Protein AF-A0A550GX88-F1 (afdb_monomer_lite)

Structure (mmCIF, N/CA/C/O backbone):
data_AF-A0A550GX88-F1
#
_entry.id   AF-A0A550GX88-F1
#
loop_
_atom_site.group_PDB
_atom_site.id
_atom_site.type_symbol
_atom_site.label_atom_id
_atom_site.label_alt_id
_atom_site.label_comp_id
_atom_site.label_asym_id
_atom_site.label_entity_id
_atom_site.label_seq_id
_atom_site.pdbx_PDB_ins_code
_atom_site.Cartn_x
_atom_site.Cartn_y
_atom_site.Cartn_z
_atom_site.occupancy
_atom_site.B_iso_or_equiv
_atom_site.auth_seq_id
_atom_site.auth_comp_id
_atom_site.auth_asym_id
_atom_site.auth_atom_id
_atom_site.pdbx_PDB_model_num
ATOM 1 N N . MET A 1 1 ? -27.238 8.854 -8.189 1.00 33.25 1 MET A N 1
ATOM 2 C CA . MET A 1 1 ? -26.241 9.615 -8.970 1.00 33.25 1 MET A CA 1
ATOM 3 C C . MET A 1 1 ? -25.151 8.623 -9.333 1.00 33.25 1 MET A C 1
ATOM 5 O O . MET A 1 1 ? -24.336 8.270 -8.494 1.00 33.25 1 MET A O 1
ATOM 9 N N . GLU A 1 2 ? -25.287 8.015 -10.505 1.00 26.45 2 GLU A N 1
ATOM 10 C CA . GLU A 1 2 ? -24.504 6.861 -10.946 1.00 26.45 2 GLU A CA 1
ATOM 11 C C . GLU A 1 2 ? -23.239 7.391 -11.631 1.00 26.45 2 GLU A C 1
ATOM 13 O O . GLU A 1 2 ? -23.310 8.055 -12.667 1.00 26.45 2 GLU A O 1
ATOM 18 N N . TYR A 1 3 ? -22.082 7.218 -10.996 1.00 32.09 3 TYR A N 1
ATOM 19 C CA . TYR A 1 3 ? -20.818 7.671 -11.567 1.00 32.09 3 TYR A CA 1
ATOM 20 C C . TYR A 1 3 ? -20.489 6.784 -12.774 1.00 32.09 3 TYR A C 1
ATOM 22 O O . TYR A 1 3 ? -20.342 5.574 -12.635 1.00 32.09 3 TYR A O 1
ATOM 30 N N . LYS A 1 4 ? -20.377 7.386 -13.965 1.00 37.78 4 LYS A N 1
ATOM 31 C CA . LYS A 1 4 ? -19.929 6.725 -15.203 1.00 37.78 4 LYS A CA 1
ATOM 32 C C . LYS A 1 4 ? -18.445 6.331 -15.091 1.00 37.78 4 LYS A C 1
ATOM 34 O O . LYS A 1 4 ? -17.578 6.996 -15.643 1.00 37.78 4 LYS A O 1
ATOM 39 N N . THR A 1 5 ? -18.144 5.255 -14.369 1.00 47.16 5 THR A N 1
ATOM 40 C CA . THR A 1 5 ? -16.791 4.693 -14.178 1.00 47.16 5 THR A CA 1
ATOM 41 C C . THR A 1 5 ? -16.389 3.674 -15.254 1.00 47.16 5 THR A C 1
ATOM 43 O O . THR A 1 5 ? -15.214 3.328 -15.356 1.00 47.16 5 THR A O 1
ATOM 46 N N . GLY A 1 6 ? -17.324 3.231 -16.104 1.00 35.91 6 GLY A N 1
ATOM 47 C CA . GLY A 1 6 ? -17.098 2.142 -17.067 1.00 35.91 6 GLY A CA 1
ATOM 48 C C . GLY A 1 6 ? -16.016 2.417 -18.120 1.00 35.91 6 GLY A C 1
ATOM 49 O O . GLY A 1 6 ? -15.175 1.560 -18.375 1.00 35.91 6 GLY A O 1
ATOM 50 N N . HIS A 1 7 ? -15.963 3.621 -18.695 1.00 38.25 7 HIS A N 1
ATOM 51 C CA . HIS A 1 7 ? -14.990 3.919 -19.757 1.00 38.25 7 HIS A CA 1
ATOM 52 C C . HIS A 1 7 ? -13.546 4.050 -19.248 1.00 38.25 7 HIS A C 1
ATOM 54 O O . HIS A 1 7 ? -12.621 3.665 -19.960 1.00 38.25 7 HIS A O 1
ATOM 60 N N . LEU A 1 8 ? -13.344 4.533 -18.014 1.00 41.66 8 LEU A N 1
ATOM 61 C CA . LEU A 1 8 ? -12.005 4.639 -17.427 1.00 41.66 8 LEU A CA 1
ATOM 62 C C . LEU A 1 8 ? -11.454 3.249 -17.074 1.00 41.66 8 LEU A C 1
ATOM 64 O O . LEU A 1 8 ? -10.317 2.942 -17.408 1.00 41.66 8 LEU A O 1
ATOM 68 N N . LEU A 1 9 ? -12.282 2.386 -16.474 1.00 39.31 9 LEU A N 1
ATOM 69 C CA . LEU A 1 9 ? -11.919 0.999 -16.149 1.00 39.31 9 LEU A CA 1
ATOM 70 C C . LEU A 1 9 ? -11.545 0.190 -17.399 1.00 39.31 9 LEU A C 1
ATOM 72 O O . LEU A 1 9 ? -10.532 -0.505 -17.396 1.00 39.31 9 LEU A O 1
ATOM 76 N N . THR A 1 10 ? -12.303 0.347 -18.487 1.00 37.88 10 THR A N 1
ATOM 77 C CA . THR A 1 10 ? -12.059 -0.396 -19.736 1.00 37.88 10 THR A CA 1
ATOM 78 C C . THR A 1 10 ? -10.763 0.051 -20.429 1.00 37.88 10 THR A C 1
ATOM 80 O O . THR A 1 10 ? -10.008 -0.779 -20.930 1.00 37.88 10 THR A O 1
ATOM 83 N N . PHE A 1 11 ? -10.456 1.356 -20.415 1.00 41.16 11 PHE A N 1
ATOM 84 C CA . PHE A 1 11 ? -9.201 1.882 -20.966 1.00 41.16 11 PHE A CA 1
ATOM 85 C C . PHE A 1 11 ? -7.971 1.436 -20.158 1.00 41.16 11 PHE A C 1
ATOM 87 O O . PHE A 1 11 ? -6.911 1.185 -20.734 1.00 41.16 11 PHE A O 1
ATOM 94 N N . TYR A 1 12 ? -8.125 1.316 -18.835 1.00 44.75 12 TYR A N 1
ATOM 95 C CA . TYR A 1 12 ? -7.099 0.786 -17.941 1.00 44.75 12 TYR A CA 1
ATOM 96 C C 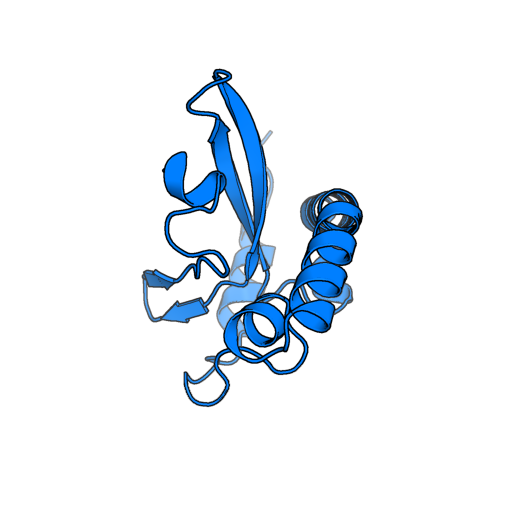. TYR A 1 12 ? -6.791 -0.679 -18.259 1.00 44.75 12 TYR A C 1
ATOM 98 O O . TYR A 1 12 ? -5.653 -1.002 -18.590 1.00 44.75 12 TYR A O 1
ATOM 106 N N . GLU A 1 13 ? -7.794 -1.559 -18.245 1.00 44.50 13 GLU A N 1
ATOM 107 C CA . GLU A 1 13 ? -7.569 -2.999 -18.432 1.00 44.50 13 GLU A CA 1
ATOM 108 C C . GLU A 1 13 ? -6.925 -3.357 -19.780 1.00 44.50 13 GLU A C 1
ATOM 110 O O . GLU A 1 13 ? -6.117 -4.281 -19.836 1.00 44.50 13 GLU A O 1
ATOM 115 N N . GLN A 1 14 ? -7.210 -2.604 -20.847 1.00 46.16 14 GLN A N 1
ATOM 116 C CA . GLN A 1 14 ? -6.697 -2.892 -22.192 1.00 46.16 14 GLN A CA 1
ATOM 117 C C . GLN A 1 14 ? -5.240 -2.459 -22.436 1.00 46.16 14 GLN A C 1
ATOM 119 O O . GLN A 1 14 ? -4.618 -2.961 -23.368 1.00 46.16 14 GLN A O 1
ATOM 124 N N . ASN A 1 15 ? -4.678 -1.555 -21.623 1.00 46.91 15 ASN A N 1
ATOM 125 C CA . ASN A 1 15 ? -3.360 -0.946 -21.877 1.00 46.91 15 ASN A CA 1
ATOM 126 C C . ASN A 1 15 ? -2.327 -1.188 -20.770 1.00 46.91 15 ASN A C 1
ATOM 128 O O . ASN A 1 15 ? -1.255 -0.576 -20.777 1.00 46.91 15 ASN A O 1
ATOM 132 N N . HIS A 1 16 ? -2.609 -2.057 -19.799 1.00 53.75 16 HIS A N 1
ATOM 133 C CA . HIS A 1 16 ? -1.612 -2.392 -18.791 1.00 53.75 16 HIS A CA 1
ATOM 134 C C . HIS A 1 16 ? -0.615 -3.412 -19.345 1.00 53.75 16 HIS A C 1
ATOM 136 O O . HIS A 1 16 ? -1.011 -4.541 -19.642 1.00 53.75 16 HIS A O 1
ATOM 142 N N . PRO A 1 17 ? 0.685 -3.074 -19.451 1.00 47.25 17 PRO A N 1
ATOM 143 C CA . PRO A 1 17 ? 1.684 -4.092 -19.710 1.00 47.25 17 PRO A CA 1
ATOM 144 C C . PRO A 1 17 ? 1.583 -5.117 -18.583 1.00 47.25 17 PRO A C 1
ATOM 146 O O . PRO A 1 17 ? 1.587 -4.760 -17.400 1.00 47.25 17 PRO A O 1
ATOM 149 N N . VAL A 1 18 ? 1.463 -6.394 -18.946 1.00 49.94 18 VAL A N 1
ATOM 150 C CA . VAL A 1 18 ? 1.627 -7.503 -18.008 1.00 49.94 18 VAL A CA 1
ATOM 151 C C . VAL A 1 18 ? 3.018 -7.336 -17.407 1.00 49.94 18 VAL A C 1
ATOM 153 O O . VAL A 1 18 ? 4.020 -7.675 -18.033 1.00 49.94 18 VAL A O 1
ATOM 156 N N . TYR A 1 19 ? 3.101 -6.729 -16.222 1.00 53.12 19 TYR A N 1
ATOM 157 C CA . TYR A 1 19 ? 4.368 -6.565 -15.531 1.00 53.12 19 TYR A CA 1
ATOM 158 C C . TYR A 1 19 ? 4.856 -7.955 -15.158 1.00 53.12 19 TYR A C 1
ATOM 160 O O . TYR A 1 19 ? 4.360 -8.580 -14.219 1.00 53.12 19 TYR A O 1
ATOM 168 N N . THR A 1 20 ? 5.816 -8.445 -15.930 1.00 53.06 20 THR A N 1
ATOM 169 C CA . THR A 1 20 ? 6.449 -9.730 -15.693 1.00 53.06 20 THR A CA 1
ATOM 170 C C . THR A 1 20 ? 7.100 -9.713 -14.309 1.00 53.06 20 THR A C 1
ATOM 172 O O . THR A 1 20 ? 7.683 -8.718 -13.868 1.00 53.06 20 THR A O 1
ATOM 175 N N . MET A 1 21 ? 7.020 -10.840 -13.597 1.00 54.34 21 MET A N 1
ATOM 176 C CA . MET A 1 21 ? 7.651 -11.027 -12.279 1.00 54.34 21 MET A CA 1
ATOM 177 C C . MET A 1 21 ? 9.176 -10.789 -12.298 1.00 54.34 21 MET A C 1
ATOM 179 O O . MET A 1 21 ? 9.791 -10.688 -11.239 1.00 54.34 21 MET A O 1
ATOM 183 N N . ALA A 1 22 ? 9.778 -10.678 -13.488 1.00 53.84 22 ALA A N 1
ATOM 184 C CA . ALA A 1 22 ? 11.199 -10.449 -13.713 1.00 53.84 22 ALA A CA 1
ATOM 185 C C . ALA A 1 22 ? 11.725 -9.136 -13.094 1.00 53.84 22 ALA A C 1
ATOM 187 O O . ALA A 1 22 ? 12.891 -9.076 -12.713 1.00 53.84 22 ALA A O 1
ATOM 188 N N . GLU A 1 23 ? 10.881 -8.111 -12.919 1.00 67.94 23 GLU A N 1
ATOM 189 C CA . GLU A 1 23 ? 11.282 -6.809 -12.353 1.00 67.94 23 GLU A CA 1
ATOM 190 C C . GLU A 1 23 ? 10.601 -6.488 -11.014 1.00 67.94 23 GLU A C 1
ATOM 192 O O . GLU A 1 23 ? 10.193 -5.355 -10.733 1.00 67.94 23 GLU A O 1
ATOM 197 N N . PHE A 1 24 ? 10.434 -7.500 -10.164 1.00 70.31 24 PHE A N 1
ATOM 198 C CA . PHE A 1 24 ? 9.874 -7.327 -8.830 1.00 70.31 24 PHE A CA 1
ATOM 199 C C . PHE A 1 24 ? 10.934 -7.518 -7.719 1.00 70.31 24 PHE A C 1
ATOM 201 O O . PHE A 1 24 ? 11.652 -8.521 -7.719 1.00 70.31 24 PHE A O 1
ATOM 208 N N . PRO A 1 25 ? 11.031 -6.607 -6.728 1.00 81.19 25 PRO A N 1
ATOM 209 C CA . PRO A 1 25 ? 10.367 -5.300 -6.639 1.00 81.19 25 PRO A CA 1
ATOM 210 C C . PRO A 1 25 ? 10.920 -4.283 -7.656 1.00 81.19 25 PRO A C 1
ATOM 212 O O . PRO A 1 25 ? 12.070 -4.391 -8.086 1.00 81.19 25 PRO A O 1
ATOM 215 N N . ARG A 1 26 ? 10.112 -3.275 -8.017 1.00 83.19 26 ARG A N 1
ATOM 216 C CA . ARG A 1 26 ? 10.493 -2.223 -8.977 1.00 83.19 26 ARG A CA 1
ATOM 217 C C . ARG A 1 26 ? 11.663 -1.407 -8.425 1.00 83.19 26 ARG A C 1
ATOM 219 O O . ARG A 1 26 ? 11.555 -0.851 -7.336 1.00 83.19 26 ARG A O 1
ATOM 226 N N . LYS A 1 27 ? 12.765 -1.290 -9.174 1.00 83.50 27 LYS A N 1
ATOM 227 C CA . LYS A 1 27 ? 13.913 -0.458 -8.765 1.00 83.50 27 LYS A CA 1
ATOM 228 C C . LYS A 1 27 ? 13.450 0.967 -8.425 1.00 83.50 27 LYS A C 1
ATOM 230 O O . LYS A 1 27 ? 12.686 1.570 -9.176 1.00 83.50 27 LYS A O 1
ATOM 235 N N . GLY A 1 28 ? 13.897 1.478 -7.278 1.00 81.75 28 GLY A N 1
ATOM 236 C CA . GLY A 1 28 ? 13.518 2.802 -6.772 1.00 81.75 28 GLY A CA 1
ATOM 237 C C . GLY A 1 28 ? 12.120 2.886 -6.147 1.00 81.75 28 GLY A C 1
ATOM 238 O O . GLY A 1 28 ? 11.623 3.989 -5.928 1.00 81.75 28 GLY A O 1
ATOM 239 N N . SER A 1 29 ? 11.449 1.758 -5.884 1.00 83.75 29 SER A N 1
ATOM 240 C CA . SER A 1 29 ? 10.217 1.760 -5.097 1.00 83.75 29 SER A CA 1
ATOM 241 C C . SER A 1 29 ? 10.446 1.630 -3.596 1.00 83.75 29 SER A C 1
ATOM 243 O O . SER A 1 29 ? 11.455 1.085 -3.155 1.00 83.75 29 SER A O 1
ATOM 245 N N . ALA A 1 30 ? 9.440 2.030 -2.805 1.00 84.62 30 ALA A N 1
ATOM 246 C CA . ALA A 1 30 ? 9.411 1.788 -1.358 1.00 84.62 30 ALA A CA 1
ATOM 247 C C . ALA A 1 30 ? 9.712 0.328 -1.024 1.00 84.62 30 ALA A C 1
ATOM 249 O O . ALA A 1 30 ? 10.428 0.012 -0.082 1.00 84.62 30 ALA A O 1
ATOM 250 N N . LEU A 1 31 ? 9.118 -0.577 -1.798 1.00 86.00 31 LEU A N 1
ATOM 251 C CA . LEU A 1 31 ? 9.235 -2.002 -1.581 1.00 86.00 31 LEU A CA 1
ATOM 252 C C . LEU A 1 31 ? 10.643 -2.499 -1.918 1.00 86.00 31 LEU A C 1
ATOM 254 O O . LEU A 1 31 ? 11.189 -3.312 -1.176 1.00 86.00 31 LEU A O 1
ATOM 258 N N . TYR A 1 32 ? 11.249 -1.976 -2.985 1.00 88.62 32 TYR A N 1
ATOM 259 C CA . TYR A 1 32 ? 12.643 -2.251 -3.321 1.00 88.62 32 TYR A CA 1
ATOM 260 C C . TYR A 1 32 ? 13.590 -1.773 -2.223 1.00 88.62 32 TYR A C 1
ATOM 262 O O . TYR A 1 32 ? 14.392 -2.564 -1.730 1.00 88.62 32 TYR A O 1
ATOM 270 N N . ASP A 1 33 ? 13.446 -0.523 -1.783 1.00 90.62 33 ASP A N 1
ATOM 271 C CA . ASP A 1 33 ? 14.255 0.069 -0.714 1.00 90.62 33 ASP A CA 1
ATOM 272 C C . ASP A 1 33 ? 14.136 -0.726 0.588 1.00 90.62 33 ASP A C 1
ATOM 274 O O . ASP A 1 33 ? 15.118 -0.971 1.286 1.00 90.62 33 ASP A O 1
ATOM 278 N N . MET A 1 34 ? 12.923 -1.167 0.916 1.00 88.12 34 MET A N 1
ATOM 279 C CA . MET A 1 34 ? 12.655 -1.902 2.146 1.00 88.12 34 MET A CA 1
ATOM 280 C C . MET A 1 34 ? 13.223 -3.322 2.136 1.00 88.12 34 MET A C 1
ATOM 282 O O . MET A 1 34 ? 13.685 -3.800 3.176 1.00 88.12 34 MET A O 1
ATOM 286 N N . LEU A 1 35 ? 13.209 -3.987 0.977 1.00 87.06 35 LEU A N 1
ATOM 287 C CA . LEU A 1 35 ? 13.718 -5.350 0.823 1.00 87.06 35 LEU A CA 1
ATOM 288 C C . LEU A 1 35 ? 15.231 -5.401 0.588 1.00 87.06 35 LEU A C 1
ATOM 290 O O . LEU A 1 35 ? 15.880 -6.315 1.088 1.00 87.06 35 LEU A O 1
ATOM 294 N N . ARG A 1 36 ? 15.792 -4.444 -0.163 1.00 87.00 36 ARG A N 1
ATOM 295 C CA . ARG A 1 36 ? 17.188 -4.482 -0.636 1.00 87.00 36 ARG A CA 1
ATOM 296 C C . ARG A 1 36 ? 18.082 -3.363 -0.098 1.00 87.00 36 ARG A C 1
ATOM 298 O O . ARG A 1 36 ? 19.295 -3.481 -0.213 1.00 87.00 36 ARG A O 1
ATOM 305 N N . GLY A 1 37 ? 17.519 -2.289 0.452 1.00 87.44 37 GLY A N 1
ATOM 306 C CA . GLY A 1 37 ? 18.289 -1.161 0.979 1.00 87.44 37 GLY A CA 1
ATOM 307 C C . GLY A 1 37 ? 18.917 -1.428 2.349 1.00 87.44 37 GLY A C 1
ATOM 308 O O . GLY A 1 37 ? 18.537 -2.359 3.064 1.00 87.44 37 GLY A O 1
ATOM 309 N N . ASP A 1 38 ? 19.861 -0.573 2.737 1.00 91.31 38 ASP A N 1
ATOM 310 C CA . ASP A 1 38 ? 20.434 -0.535 4.086 1.00 91.31 38 ASP A CA 1
ATOM 311 C C . ASP A 1 38 ? 19.477 0.118 5.111 1.00 91.31 38 ASP A C 1
ATOM 313 O O . ASP A 1 38 ? 18.361 0.539 4.789 1.00 91.31 38 ASP A O 1
ATOM 317 N N . GLN A 1 39 ? 19.884 0.190 6.383 1.00 88.31 39 GLN A N 1
ATOM 318 C CA . GLN A 1 39 ? 19.045 0.760 7.449 1.00 88.31 39 GLN A CA 1
ATOM 319 C C . GLN A 1 39 ? 18.714 2.243 7.225 1.00 88.31 39 GLN A C 1
ATOM 321 O O . GLN A 1 39 ? 17.614 2.695 7.562 1.00 88.31 39 GLN A O 1
ATOM 326 N N . GLU A 1 40 ? 19.635 3.010 6.643 1.00 91.88 40 GLU A N 1
ATOM 327 C CA . GLU A 1 40 ? 19.421 4.431 6.390 1.00 91.88 40 GLU A CA 1
ATOM 328 C C . GLU A 1 40 ? 18.409 4.642 5.260 1.00 91.88 40 GLU A C 1
ATOM 330 O O . GLU A 1 40 ? 17.471 5.431 5.409 1.00 91.88 40 GLU A O 1
ATOM 335 N N . THR A 1 41 ? 18.551 3.886 4.175 1.00 89.56 41 THR A N 1
ATOM 336 C CA . THR A 1 41 ? 17.657 3.865 3.017 1.00 89.56 41 THR A CA 1
ATOM 337 C C . THR A 1 41 ? 16.247 3.482 3.445 1.00 89.56 41 THR A C 1
ATOM 339 O O . THR A 1 41 ? 15.298 4.209 3.149 1.00 89.56 41 THR A O 1
ATOM 342 N N . LYS A 1 42 ? 16.101 2.420 4.249 1.00 88.94 42 LYS A N 1
ATOM 343 C CA . LYS A 1 42 ? 14.812 2.016 4.839 1.00 88.94 42 LYS A CA 1
ATOM 344 C C . LYS A 1 42 ? 14.167 3.154 5.621 1.00 88.94 42 LYS A C 1
ATOM 346 O O . LYS A 1 42 ? 12.997 3.474 5.412 1.00 88.94 42 LYS A O 1
ATOM 351 N N . ARG A 1 43 ? 14.926 3.805 6.507 1.00 88.94 43 ARG A N 1
ATOM 352 C CA . ARG A 1 43 ? 14.429 4.915 7.332 1.00 88.94 43 ARG A CA 1
ATOM 353 C C . ARG A 1 43 ? 14.013 6.122 6.489 1.00 88.94 43 ARG A C 1
ATOM 355 O O . ARG A 1 43 ? 12.948 6.693 6.733 1.00 88.94 43 ARG A O 1
ATOM 362 N N . LYS A 1 44 ? 14.835 6.512 5.509 1.00 90.38 44 LYS A N 1
ATOM 363 C CA . LYS A 1 44 ? 14.535 7.609 4.576 1.00 90.38 44 LYS A CA 1
ATOM 364 C C . LYS A 1 44 ? 13.268 7.302 3.785 1.00 90.38 44 LYS A C 1
ATOM 366 O O . LYS A 1 44 ? 12.344 8.111 3.811 1.00 90.38 44 LYS A O 1
ATOM 371 N N . SER A 1 45 ? 13.191 6.113 3.187 1.00 87.00 45 SER A N 1
ATOM 372 C CA . SER A 1 45 ? 12.036 5.665 2.408 1.00 87.00 45 SER A CA 1
ATOM 373 C C . SER A 1 45 ? 10.757 5.705 3.259 1.00 87.00 45 SER A C 1
ATOM 375 O O . SER A 1 45 ? 9.794 6.371 2.886 1.00 87.00 45 SER A O 1
ATOM 377 N N . LEU A 1 46 ? 10.763 5.144 4.476 1.00 86.00 46 LEU A N 1
ATOM 378 C CA . LEU A 1 46 ? 9.607 5.189 5.388 1.00 86.00 46 LEU A CA 1
ATOM 379 C C . LEU A 1 46 ? 9.130 6.612 5.707 1.00 86.00 46 LEU A C 1
ATOM 381 O O . LEU A 1 46 ? 7.926 6.882 5.703 1.00 86.00 46 LEU A O 1
ATOM 385 N N . ASN A 1 47 ? 10.057 7.525 5.999 1.00 88.69 47 ASN A N 1
ATOM 386 C CA . ASN A 1 47 ? 9.715 8.907 6.325 1.00 88.69 47 ASN A CA 1
ATOM 387 C C . ASN A 1 47 ? 9.151 9.656 5.114 1.00 88.69 47 ASN A C 1
ATOM 389 O O . ASN A 1 47 ? 8.170 10.390 5.255 1.00 88.69 47 ASN A O 1
ATOM 393 N N . THR A 1 48 ? 9.736 9.445 3.937 1.00 88.81 48 THR A N 1
ATOM 394 C CA . THR A 1 48 ? 9.247 9.992 2.669 1.00 88.81 48 THR A CA 1
ATOM 395 C C . THR A 1 48 ? 7.834 9.497 2.382 1.00 88.81 48 THR A C 1
ATOM 397 O O . THR A 1 48 ? 6.922 10.308 2.223 1.00 88.81 48 THR A O 1
ATOM 400 N N . TRP A 1 49 ? 7.604 8.184 2.443 1.00 86.00 49 TRP A N 1
ATOM 401 C CA . TRP A 1 49 ? 6.288 7.594 2.192 1.00 86.0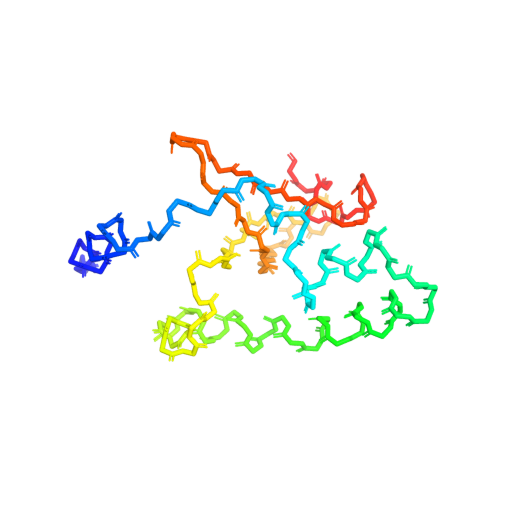0 49 TRP A CA 1
ATOM 402 C C . TRP A 1 49 ? 5.230 8.054 3.191 1.00 86.00 49 TRP A C 1
ATOM 404 O O . TRP A 1 49 ? 4.127 8.424 2.796 1.00 86.00 49 TRP A O 1
ATOM 414 N N . LYS A 1 50 ? 5.573 8.166 4.479 1.00 86.25 50 LYS A N 1
ATOM 415 C CA . LYS A 1 50 ? 4.655 8.714 5.489 1.00 86.25 50 LYS A CA 1
ATOM 416 C C . LYS A 1 50 ? 4.171 10.127 5.135 1.00 86.25 50 LYS A C 1
ATOM 418 O O . LYS A 1 50 ? 3.013 10.449 5.400 1.00 86.25 50 LYS A O 1
ATOM 423 N N . ARG A 1 51 ? 5.036 10.964 4.550 1.00 88.19 51 ARG A N 1
ATOM 424 C CA . ARG A 1 51 ? 4.681 12.320 4.092 1.00 88.19 51 ARG A CA 1
ATOM 425 C C . ARG A 1 51 ? 3.873 12.282 2.795 1.00 88.19 51 ARG A C 1
ATOM 427 O O . ARG A 1 51 ? 2.881 12.996 2.681 1.00 88.19 51 ARG A O 1
ATOM 434 N N . MET A 1 52 ? 4.263 11.426 1.853 1.00 87.81 52 MET A N 1
ATOM 435 C CA . MET A 1 52 ? 3.641 11.336 0.532 1.00 87.81 52 MET A CA 1
ATOM 436 C C . MET A 1 52 ? 2.258 10.681 0.541 1.00 87.81 52 MET A C 1
ATOM 438 O O . MET A 1 52 ? 1.464 10.993 -0.339 1.00 87.81 52 MET A O 1
ATOM 442 N N . ASN A 1 53 ? 1.924 9.839 1.528 1.00 88.38 53 ASN A N 1
ATOM 443 C CA . ASN A 1 53 ? 0.652 9.104 1.561 1.00 88.38 53 ASN A CA 1
ATOM 444 C C . ASN A 1 53 ? -0.573 9.993 1.309 1.00 88.38 53 ASN A C 1
ATOM 446 O O . ASN A 1 53 ? -1.430 9.634 0.510 1.00 88.38 53 ASN A O 1
ATOM 450 N N . LYS A 1 54 ? -0.645 11.165 1.951 1.00 89.81 54 LYS A N 1
ATOM 451 C CA . LYS A 1 54 ? -1.779 12.088 1.776 1.00 89.81 54 LYS A CA 1
ATOM 452 C C . LYS A 1 54 ? -1.858 12.654 0.357 1.00 89.81 54 LYS A C 1
ATOM 454 O O . LYS A 1 54 ? -2.948 12.767 -0.185 1.00 89.81 54 LYS A O 1
ATOM 459 N N . VAL A 1 55 ? -0.708 12.980 -0.234 1.00 91.06 55 VAL A N 1
ATOM 460 C CA . VAL A 1 55 ? -0.617 13.511 -1.602 1.00 91.06 55 VAL A CA 1
ATOM 461 C C . VAL A 1 55 ? -1.014 12.438 -2.609 1.00 91.06 55 VAL A C 1
ATOM 463 O O . VAL A 1 55 ? -1.800 12.706 -3.507 1.00 91.06 55 VAL A O 1
ATOM 466 N N . VAL A 1 56 ? -0.520 11.211 -2.430 1.00 89.75 56 VAL A N 1
ATOM 467 C CA . VAL A 1 56 ? -0.857 10.084 -3.306 1.00 89.75 56 VAL A CA 1
ATOM 468 C C . VAL A 1 56 ? -2.350 9.774 -3.243 1.00 89.75 56 VAL A C 1
ATOM 470 O O . VAL A 1 56 ? -2.961 9.625 -4.290 1.00 89.75 56 VAL A O 1
ATOM 473 N N . ILE A 1 57 ? -2.955 9.729 -2.050 1.00 89.88 57 ILE A N 1
ATOM 474 C CA . ILE A 1 57 ? -4.406 9.513 -1.908 1.00 89.88 57 ILE A CA 1
ATOM 475 C C . ILE A 1 57 ? -5.182 10.609 -2.645 1.00 89.88 57 ILE A C 1
ATOM 477 O O . ILE A 1 57 ? -6.012 10.299 -3.490 1.00 89.88 57 ILE A O 1
ATOM 481 N N . PHE A 1 58 ? -4.845 11.877 -2.398 1.00 91.75 58 PHE A N 1
ATOM 482 C CA . PHE A 1 58 ? -5.506 13.012 -3.039 1.00 91.75 58 PHE A CA 1
ATOM 483 C C . PHE A 1 58 ? -5.408 12.965 -4.571 1.00 91.75 58 PHE A C 1
ATOM 485 O O . PHE A 1 58 ? -6.409 13.088 -5.270 1.00 91.75 58 PHE A O 1
ATOM 492 N N . LEU A 1 59 ? -4.210 12.732 -5.113 1.00 89.81 59 LEU A N 1
ATOM 493 C CA . LEU A 1 59 ? -4.009 12.623 -6.558 1.00 89.81 59 LEU A CA 1
ATOM 494 C C . LEU A 1 59 ? -4.711 11.391 -7.152 1.00 89.81 59 LEU A C 1
ATOM 496 O O . LEU A 1 59 ? -5.069 11.414 -8.330 1.00 89.81 59 LEU A O 1
ATOM 500 N N . TYR A 1 60 ? -4.876 10.312 -6.377 1.00 88.31 60 TYR A N 1
ATOM 501 C CA . TYR A 1 60 ? -5.567 9.099 -6.820 1.00 88.31 60 TYR A CA 1
ATOM 502 C C . TYR A 1 60 ? -7.059 9.373 -6.957 1.00 88.31 60 TYR A C 1
ATOM 504 O O . TYR A 1 60 ? -7.648 9.077 -7.990 1.00 88.31 60 TYR A O 1
ATOM 512 N N . GLU A 1 61 ? -7.646 9.986 -5.930 1.00 86.62 61 GLU A N 1
ATOM 513 C CA . GLU A 1 61 ? -9.064 10.344 -5.881 1.00 86.62 61 GLU A CA 1
ATOM 514 C C . GLU A 1 61 ? -9.436 1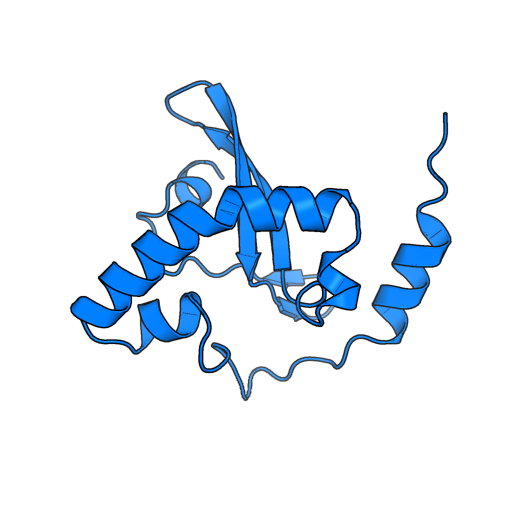1.363 -6.967 1.00 86.62 61 GLU A C 1
ATOM 516 O O . GLU A 1 61 ? -10.533 11.303 -7.514 1.00 86.62 61 GLU A O 1
ATOM 521 N N . LEU A 1 62 ? -8.504 12.245 -7.347 1.00 89.69 62 LEU A N 1
ATOM 522 C CA . LEU A 1 62 ? -8.666 13.157 -8.483 1.00 89.69 62 LEU A CA 1
ATOM 523 C C . LEU A 1 62 ? -8.412 12.515 -9.858 1.00 89.69 62 LEU A C 1
ATOM 525 O O . LEU A 1 62 ? -8.573 13.185 -10.876 1.00 89.69 62 LEU A O 1
ATOM 529 N N . GLY A 1 63 ? -7.969 11.256 -9.920 1.00 85.19 63 GLY A N 1
ATOM 530 C CA . GLY A 1 63 ? -7.619 10.596 -11.181 1.00 85.19 63 GLY A CA 1
ATOM 531 C C . GLY A 1 63 ? -6.379 11.180 -11.871 1.00 85.19 63 GLY A C 1
ATOM 532 O O . GLY A 1 63 ? -6.216 11.016 -13.076 1.00 85.19 63 GLY A O 1
ATOM 533 N N . LEU A 1 64 ? -5.493 11.855 -11.128 1.00 87.25 64 LEU A N 1
ATOM 534 C CA . LEU A 1 64 ? -4.285 12.511 -11.654 1.00 87.25 64 LEU A CA 1
ATOM 535 C C . LEU A 1 64 ? -3.036 11.619 -11.599 1.00 87.25 64 LEU A C 1
ATOM 537 O O . LEU A 1 64 ? -2.106 11.807 -12.381 1.00 87.25 64 LEU A O 1
ATOM 541 N N . LEU A 1 65 ? -3.003 10.612 -10.719 1.00 83.31 65 LEU A N 1
ATOM 542 C CA . LEU A 1 65 ? -1.917 9.616 -10.672 1.00 83.31 65 LEU A CA 1
ATOM 543 C C . LEU A 1 65 ? -1.549 8.957 -12.022 1.00 83.31 65 LEU A C 1
ATOM 545 O O . LEU A 1 65 ? -0.364 8.695 -12.247 1.00 83.31 65 LEU A O 1
ATOM 549 N N . PRO A 1 66 ? -2.504 8.641 -12.913 1.00 79.19 66 PRO A N 1
ATOM 550 C CA . PRO A 1 66 ? -2.222 8.006 -14.202 1.00 79.19 66 PRO A CA 1
ATOM 551 C C . PRO A 1 66 ? -1.506 8.955 -15.156 1.00 79.19 66 PRO A C 1
ATOM 553 O O . PRO A 1 66 ? -0.614 8.520 -15.876 1.00 79.19 66 PRO A O 1
ATOM 556 N N . LEU A 1 67 ? -1.827 10.252 -15.091 1.00 81.50 67 LEU A N 1
ATOM 557 C CA . LEU A 1 67 ? -1.150 11.299 -15.861 1.00 81.50 67 LEU A CA 1
ATOM 558 C C . LEU A 1 67 ? 0.329 11.415 -15.474 1.00 81.50 67 LEU A C 1
ATOM 560 O O . LEU A 1 67 ? 1.169 11.750 -16.300 1.00 81.50 67 LEU A O 1
ATOM 564 N N . LEU A 1 68 ? 0.651 11.094 -14.220 1.00 82.25 68 LEU A N 1
ATOM 565 C CA . LEU A 1 68 ? 2.016 11.058 -13.699 1.00 82.25 68 LEU A CA 1
ATOM 566 C C . LEU A 1 68 ? 2.740 9.732 -13.988 1.00 82.25 68 LEU A C 1
ATOM 568 O O . LEU A 1 68 ? 3.852 9.527 -13.509 1.00 82.25 68 LEU A O 1
ATOM 572 N N . GLY A 1 69 ? 2.111 8.800 -14.712 1.00 79.75 69 GLY A N 1
ATOM 573 C CA . GLY A 1 69 ? 2.697 7.497 -15.028 1.00 79.75 69 GLY A CA 1
ATOM 574 C C . GLY A 1 69 ? 2.877 6.579 -13.816 1.00 79.75 69 GLY A C 1
ATOM 575 O O . GLY A 1 69 ? 3.575 5.579 -13.918 1.00 79.75 69 GLY A O 1
ATOM 576 N N . ILE A 1 70 ? 2.256 6.888 -12.672 1.00 79.62 70 ILE A N 1
ATOM 577 C CA . ILE A 1 70 ? 2.385 6.103 -11.431 1.00 79.62 70 ILE A CA 1
ATOM 578 C C . ILE A 1 70 ? 1.083 5.396 -11.024 1.00 79.62 70 ILE A C 1
ATOM 580 O O . ILE A 1 70 ? 1.087 4.514 -10.168 1.00 79.62 70 ILE A O 1
ATOM 584 N N . GLY A 1 71 ? -0.045 5.760 -11.642 1.00 78.12 71 GLY A N 1
ATOM 585 C CA . GLY A 1 71 ? -1.368 5.225 -11.303 1.00 78.12 71 GLY A CA 1
ATOM 586 C C . GLY A 1 71 ? -1.582 3.748 -11.628 1.00 78.12 71 GLY A C 1
ATOM 587 O O . GLY A 1 71 ? -2.456 3.125 -11.039 1.00 78.12 71 GLY A O 1
ATOM 588 N N . HIS A 1 72 ? -0.789 3.165 -12.527 1.00 79.75 72 HIS A N 1
ATOM 589 C CA . HIS A 1 72 ? -0.992 1.788 -12.983 1.00 79.75 72 HIS A CA 1
ATOM 590 C C . HIS A 1 72 ? -0.407 0.719 -12.041 1.00 79.75 72 HIS A C 1
ATOM 592 O O . HIS A 1 72 ? -0.723 -0.454 -12.202 1.00 79.75 72 HIS A O 1
ATOM 598 N N . TYR A 1 73 ? 0.420 1.090 -11.054 1.00 84.50 73 TYR A N 1
ATOM 599 C CA . TYR A 1 73 ? 0.956 0.155 -10.049 1.00 84.50 73 TYR A CA 1
ATOM 600 C C . 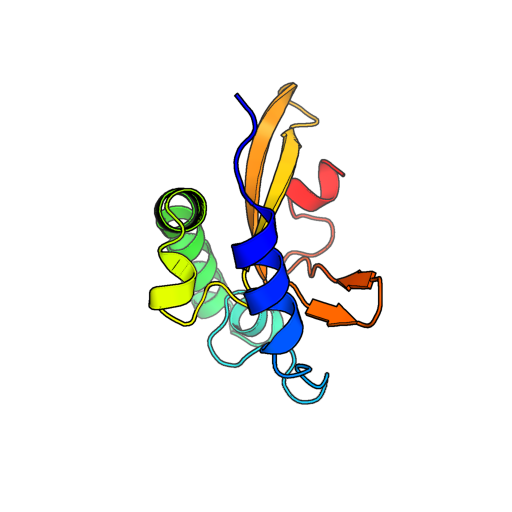TYR A 1 73 ? 0.621 0.538 -8.607 1.00 84.50 73 TYR A C 1
ATOM 602 O O . TYR A 1 73 ? 1.090 -0.132 -7.692 1.00 84.50 73 TYR A O 1
ATOM 610 N N . ILE A 1 74 ? -0.172 1.589 -8.378 1.00 87.50 74 ILE A N 1
ATOM 611 C CA . ILE A 1 74 ? -0.639 1.993 -7.045 1.00 87.50 74 ILE A CA 1
ATOM 612 C C . ILE A 1 74 ? -2.122 1.652 -6.909 1.00 87.50 74 ILE A C 1
ATOM 614 O O . ILE A 1 74 ? -2.913 1.961 -7.796 1.00 87.50 74 ILE A O 1
ATOM 618 N N . LEU A 1 75 ? -2.505 1.063 -5.777 1.00 89.69 75 LEU A N 1
ATOM 619 C CA . LEU A 1 75 ? -3.900 0.936 -5.360 1.00 89.69 75 LEU A CA 1
ATOM 620 C C . LEU A 1 75 ? -4.116 1.535 -3.976 1.00 89.69 75 LEU A C 1
ATOM 622 O O . LEU A 1 75 ? -3.176 1.651 -3.185 1.00 89.69 75 LEU A O 1
ATOM 626 N N . LEU A 1 76 ? -5.362 1.892 -3.672 1.00 91.88 76 LEU A N 1
ATOM 627 C CA . LEU A 1 76 ? -5.768 2.320 -2.339 1.00 91.88 76 LEU A CA 1
ATOM 628 C C . LEU A 1 76 ? -6.389 1.148 -1.579 1.00 91.88 76 LEU A C 1
ATOM 630 O O . LEU A 1 76 ? -7.471 0.675 -1.915 1.00 91.88 76 LEU A O 1
ATOM 634 N N . LEU A 1 77 ? -5.708 0.695 -0.527 1.00 93.69 77 LEU A N 1
ATOM 635 C CA . LEU A 1 77 ? -6.236 -0.311 0.385 1.00 93.69 77 LEU A CA 1
ATOM 636 C C . LEU A 1 77 ? -6.977 0.369 1.541 1.00 93.69 77 LEU A C 1
ATOM 638 O O . LEU A 1 77 ? -6.361 0.977 2.428 1.00 93.69 77 LEU A O 1
ATOM 642 N N . TYR A 1 78 ? -8.296 0.209 1.549 1.00 94.75 78 TYR A N 1
ATOM 643 C CA . TYR A 1 78 ? -9.170 0.647 2.630 1.00 94.75 78 TYR A CA 1
ATOM 644 C C . TYR A 1 78 ? -9.230 -0.434 3.714 1.00 94.75 78 TYR A C 1
ATOM 646 O O . TYR A 1 78 ? -9.498 -1.597 3.435 1.00 94.75 78 TYR A O 1
ATOM 654 N N . THR A 1 79 ? -8.961 -0.056 4.963 1.00 96.06 79 THR A N 1
ATOM 655 C CA . THR A 1 79 ? -9.035 -0.950 6.132 1.00 96.06 79 THR A CA 1
ATOM 656 C C . THR A 1 79 ? -9.673 -0.231 7.315 1.00 96.06 79 THR A C 1
ATOM 658 O O . THR A 1 79 ? -9.731 1.001 7.351 1.00 96.06 79 THR A O 1
ATOM 661 N N . VAL A 1 80 ? -10.100 -0.988 8.325 1.00 97.38 80 VAL A N 1
ATOM 662 C CA . VAL A 1 80 ? -10.519 -0.446 9.622 1.00 97.38 80 VAL A CA 1
ATOM 663 C C . VAL A 1 80 ? -9.424 -0.729 10.643 1.00 97.38 80 VAL A C 1
ATOM 665 O O . VAL A 1 80 ? -8.960 -1.854 10.787 1.00 97.38 80 VAL A O 1
ATOM 668 N N . GLY A 1 81 ? -8.968 0.300 11.357 1.00 96.94 81 GLY A N 1
ATOM 669 C CA . GLY A 1 81 ? -7.905 0.138 12.342 1.00 96.94 81 GLY A CA 1
ATOM 670 C C . GLY A 1 81 ? -8.341 -0.763 13.495 1.00 96.94 81 GLY A C 1
ATOM 671 O O . GLY A 1 81 ? -9.112 -0.312 14.335 1.00 96.94 81 GLY A O 1
ATOM 672 N N . ARG A 1 82 ? -7.777 -1.970 13.615 1.00 96.44 82 ARG A N 1
ATOM 673 C CA . ARG A 1 82 ? -8.192 -2.991 14.606 1.00 96.44 82 ARG A CA 1
ATOM 674 C C . ARG A 1 82 ? -8.206 -2.521 16.068 1.00 96.44 82 ARG A C 1
ATOM 676 O O . ARG A 1 82 ? -8.930 -3.058 16.890 1.00 96.44 82 ARG A O 1
ATOM 683 N N . LYS A 1 83 ? -7.360 -1.538 16.407 1.00 96.19 83 LYS A N 1
ATOM 684 C CA . LYS A 1 83 ? -7.271 -0.950 17.756 1.00 96.19 83 LYS A CA 1
ATOM 685 C C . LYS A 1 83 ? -8.175 0.265 17.942 1.00 96.19 83 LYS A C 1
ATOM 687 O O . LYS A 1 83 ? -8.577 0.546 19.059 1.00 96.19 83 LYS A O 1
ATOM 692 N N . SER A 1 84 ? -8.404 1.041 16.882 1.00 96.50 84 SER A N 1
ATOM 693 C CA . SER A 1 84 ? -9.060 2.351 16.984 1.00 96.50 84 SER A CA 1
ATOM 694 C C . SER A 1 84 ? -10.453 2.402 16.360 1.00 96.50 84 SER A C 1
ATOM 696 O O . SER A 1 84 ? -11.096 3.435 16.475 1.00 96.50 84 SER A O 1
ATOM 698 N N . GLY A 1 85 ? -10.872 1.381 15.608 1.00 96.81 85 GLY A N 1
ATOM 699 C CA . GLY A 1 85 ? -12.126 1.359 14.843 1.00 96.81 85 GLY A CA 1
ATOM 700 C C . GLY A 1 85 ? -12.209 2.379 13.698 1.00 96.81 85 GLY A C 1
ATOM 701 O O . GLY A 1 85 ? -13.245 2.519 13.064 1.00 96.81 85 GLY A O 1
ATOM 702 N N . LYS A 1 86 ? -11.130 3.121 13.419 1.00 97.12 86 LYS A N 1
ATOM 703 C CA . LYS A 1 86 ? -11.135 4.242 12.461 1.00 97.12 86 LYS A CA 1
ATOM 704 C C . LYS A 1 86 ? -10.817 3.759 11.044 1.00 97.12 86 LYS A C 1
ATOM 706 O O . LYS A 1 86 ? -9.883 2.959 10.919 1.00 97.12 86 LYS A O 1
ATOM 711 N N . PRO A 1 87 ? -11.472 4.298 9.999 1.00 96.06 87 PRO A N 1
ATOM 712 C CA . PRO A 1 87 ? -11.083 4.064 8.611 1.00 96.06 87 PRO A CA 1
ATOM 713 C C . PRO A 1 87 ? -9.626 4.464 8.351 1.00 96.06 87 PRO A C 1
ATOM 715 O O . PRO A 1 87 ? -9.138 5.473 8.870 1.00 96.06 87 PRO A O 1
ATOM 718 N N . ARG A 1 88 ? -8.917 3.661 7.558 1.00 94.25 88 ARG A N 1
ATOM 719 C CA . ARG A 1 88 ? -7.531 3.881 7.129 1.00 94.25 88 ARG A CA 1
ATOM 720 C C . ARG A 1 88 ? -7.429 3.620 5.634 1.00 94.25 88 ARG A C 1
ATOM 722 O O . ARG A 1 88 ? -7.914 2.597 5.162 1.00 94.25 88 ARG A O 1
ATOM 729 N N . VAL A 1 89 ? -6.736 4.502 4.927 1.00 93.94 89 VAL A N 1
ATOM 730 C CA . VAL A 1 89 ? -6.437 4.357 3.500 1.00 93.94 89 VAL A CA 1
ATOM 731 C C . VAL A 1 89 ? -4.929 4.220 3.349 1.00 93.94 89 VAL A C 1
ATOM 733 O O . VAL A 1 89 ? -4.180 5.047 3.872 1.00 93.94 89 VAL A O 1
ATOM 736 N N . ASN A 1 90 ? -4.481 3.158 2.683 1.00 92.19 90 ASN A N 1
ATOM 737 C CA . ASN A 1 90 ? -3.065 2.866 2.487 1.00 92.19 90 ASN A CA 1
ATOM 738 C C . ASN A 1 90 ? -2.777 2.763 0.986 1.00 92.19 90 ASN A C 1
ATOM 740 O O . ASN A 1 90 ? -3.237 1.803 0.367 1.00 92.19 90 ASN A O 1
ATOM 744 N N . PRO A 1 91 ? -2.032 3.709 0.392 1.00 91.38 91 PRO A N 1
ATOM 745 C CA . PRO A 1 91 ? -1.545 3.541 -0.967 1.00 91.38 91 PRO A CA 1
ATOM 746 C C . PRO A 1 91 ? -0.471 2.449 -0.978 1.00 91.38 91 PRO A C 1
ATOM 748 O O . PRO A 1 91 ? 0.522 2.544 -0.254 1.00 91.38 91 PRO A O 1
ATOM 751 N N . LEU A 1 92 ? -0.685 1.400 -1.767 1.00 89.38 92 LEU A N 1
ATOM 752 C CA . LEU A 1 92 ? 0.216 0.255 -1.872 1.00 89.38 92 LEU A CA 1
ATOM 753 C C . LEU A 1 92 ? 0.596 0.015 -3.326 1.00 89.38 92 LEU A C 1
ATOM 755 O O . LEU A 1 92 ? -0.241 0.138 -4.220 1.00 89.38 92 LEU A O 1
ATOM 759 N N . GLU A 1 93 ? 1.850 -0.382 -3.544 1.00 87.88 93 GLU A N 1
ATOM 760 C CA . GLU A 1 93 ? 2.209 -1.002 -4.813 1.00 87.88 93 GLU A CA 1
ATOM 761 C C . GLU A 1 93 ? 1.509 -2.359 -4.922 1.00 87.88 93 GLU A C 1
ATOM 763 O O . GLU A 1 93 ? 1.548 -3.157 -3.978 1.00 87.88 93 GLU A O 1
ATOM 768 N N . TYR A 1 94 ? 0.885 -2.620 -6.066 1.00 86.88 94 TYR A N 1
ATOM 769 C CA . TYR A 1 94 ? 0.219 -3.887 -6.339 1.00 86.88 94 TYR A CA 1
ATOM 770 C C . TYR A 1 94 ? 0.707 -4.507 -7.639 1.00 86.88 94 TYR A C 1
ATOM 772 O O . TYR A 1 94 ? 1.258 -3.842 -8.519 1.00 86.88 94 TYR A O 1
ATOM 780 N N . ARG A 1 95 ? 0.486 -5.813 -7.757 1.00 84.75 95 ARG A N 1
ATOM 781 C CA . ARG A 1 95 ? 0.582 -6.539 -9.021 1.00 84.75 95 ARG A CA 1
ATOM 782 C C . ARG A 1 95 ? -0.740 -7.245 -9.275 1.00 84.75 95 ARG A C 1
ATOM 784 O O . ARG A 1 95 ? -1.384 -7.689 -8.329 1.00 84.75 95 ARG A O 1
ATOM 791 N N . ARG A 1 96 ? -1.131 -7.363 -10.540 1.00 82.56 96 ARG A N 1
ATOM 792 C CA . ARG A 1 96 ? -2.261 -8.193 -10.962 1.00 82.56 96 ARG A CA 1
ATOM 793 C C . ARG A 1 96 ? -1.715 -9.391 -11.727 1.00 82.56 96 ARG A C 1
ATOM 795 O O . ARG A 1 96 ? -0.851 -9.224 -12.585 1.00 82.56 96 ARG A O 1
ATOM 802 N N . ARG A 1 97 ? -2.189 -10.581 -11.380 1.00 80.38 97 ARG A N 1
ATOM 803 C CA . ARG A 1 97 ? -1.954 -11.817 -12.123 1.00 80.38 97 ARG A CA 1
ATOM 804 C C . ARG A 1 97 ? -3.303 -12.494 -12.278 1.00 80.38 97 ARG A C 1
ATOM 806 O O . ARG A 1 97 ? -3.874 -12.910 -11.273 1.00 80.38 97 ARG A O 1
ATOM 813 N N . ASP A 1 98 ? -3.798 -12.550 -13.508 1.00 81.75 98 ASP A N 1
ATOM 814 C CA . ASP A 1 98 ? -5.141 -13.040 -13.819 1.00 81.75 98 ASP A CA 1
ATOM 815 C C . ASP A 1 98 ? -6.189 -12.292 -12.959 1.00 81.75 98 ASP A C 1
ATOM 817 O O . ASP A 1 98 ? -6.196 -11.053 -12.910 1.00 81.75 98 ASP A O 1
ATOM 821 N N . ASP A 1 99 ? -7.003 -13.025 -12.202 1.00 84.94 99 ASP A N 1
ATOM 822 C CA . ASP A 1 99 ? -8.013 -12.474 -11.288 1.00 84.94 99 ASP A CA 1
ATOM 823 C C . ASP A 1 99 ? -7.486 -12.202 -9.869 1.00 84.94 99 ASP A C 1
ATOM 825 O O . ASP A 1 99 ? -8.244 -11.895 -8.950 1.00 84.94 99 ASP A O 1
ATOM 829 N N . THR A 1 100 ? -6.171 -12.301 -9.661 1.00 82.38 100 THR A N 1
ATOM 830 C CA . THR A 1 100 ? -5.543 -12.126 -8.347 1.00 82.38 100 THR A CA 1
ATOM 831 C C . THR A 1 100 ? -4.814 -10.790 -8.241 1.00 82.38 100 THR A C 1
ATOM 833 O O . THR A 1 100 ? -3.917 -10.475 -9.029 1.00 82.38 100 THR A O 1
ATOM 836 N N . VAL A 1 101 ? -5.140 -10.027 -7.194 1.00 87.19 101 VAL A N 1
ATOM 837 C CA . VAL A 1 101 ? -4.392 -8.834 -6.778 1.00 87.19 101 VAL A CA 1
ATOM 838 C C . VAL A 1 101 ? -3.385 -9.221 -5.698 1.00 87.19 101 VAL A C 1
ATOM 840 O O . VAL A 1 101 ? -3.741 -9.692 -4.621 1.00 87.19 101 VAL A O 1
ATOM 843 N N . LEU A 1 102 ? -2.108 -8.998 -5.986 1.00 88.25 102 LEU A N 1
ATOM 844 C CA . LEU A 1 102 ? -0.989 -9.275 -5.098 1.00 88.25 102 LEU A CA 1
ATOM 845 C C . LEU A 1 102 ? -0.541 -7.980 -4.419 1.00 88.25 102 LEU A C 1
ATOM 847 O O . LEU A 1 102 ? -0.126 -7.022 -5.077 1.00 88.25 102 LEU A O 1
ATOM 851 N N . LEU A 1 103 ? -0.591 -7.988 -3.089 1.00 89.88 103 LEU A N 1
ATOM 852 C CA . LEU A 1 103 ? -0.089 -6.930 -2.220 1.00 89.88 103 LEU A CA 1
ATOM 853 C C . LEU A 1 103 ? 1.140 -7.414 -1.462 1.00 89.88 103 LEU A C 1
ATOM 855 O O . LEU A 1 103 ? 1.180 -8.543 -0.975 1.00 89.88 103 LEU A O 1
ATOM 859 N N . PHE A 1 104 ? 2.122 -6.533 -1.291 1.00 87.31 104 PHE A N 1
ATOM 860 C CA . PHE A 1 104 ? 3.366 -6.878 -0.614 1.00 87.31 104 PHE A CA 1
ATOM 861 C C . PHE A 1 104 ? 3.568 -6.034 0.636 1.00 87.31 104 PHE A C 1
ATOM 863 O O . PHE A 1 104 ? 3.663 -4.807 0.591 1.00 87.31 104 PHE A O 1
ATOM 870 N N . SER A 1 105 ? 3.687 -6.707 1.779 1.00 88.69 105 SER A N 1
ATOM 871 C CA . SER A 1 105 ? 4.020 -6.044 3.033 1.00 88.69 105 SER A CA 1
ATOM 872 C C . SER A 1 105 ? 5.526 -5.883 3.176 1.00 88.69 105 SER A C 1
ATOM 874 O O . SER A 1 105 ? 6.215 -6.771 3.672 1.00 88.69 105 SER A O 1
ATOM 876 N N . ALA A 1 106 ? 6.028 -4.706 2.802 1.00 83.25 106 ALA A N 1
ATOM 877 C CA . ALA A 1 106 ? 7.437 -4.337 2.938 1.00 83.25 106 ALA A CA 1
ATOM 878 C C . ALA A 1 106 ? 7.983 -4.498 4.374 1.00 83.25 106 ALA A C 1
ATOM 880 O O . ALA A 1 106 ? 9.158 -4.794 4.564 1.00 83.25 106 ALA A O 1
ATOM 881 N N . ARG A 1 107 ? 7.132 -4.327 5.399 1.00 83.31 107 ARG A N 1
ATOM 882 C CA . ARG A 1 107 ? 7.484 -4.545 6.817 1.00 83.31 107 ARG A CA 1
ATOM 883 C C . ARG A 1 107 ? 7.004 -5.899 7.363 1.00 83.31 107 ARG A C 1
ATOM 885 O O . ARG A 1 107 ? 6.925 -6.089 8.582 1.00 83.31 107 ARG A O 1
ATOM 892 N N . GLY A 1 108 ? 6.616 -6.824 6.489 1.00 85.81 108 GLY A N 1
ATOM 893 C CA . GLY A 1 108 ? 6.061 -8.125 6.855 1.00 85.81 108 GLY A CA 1
ATOM 894 C C . GLY A 1 108 ? 4.827 -8.019 7.758 1.00 85.81 108 GLY A C 1
ATOM 895 O O . GLY A 1 108 ? 4.026 -7.088 7.653 1.00 85.81 108 GLY A O 1
ATOM 896 N N . LYS A 1 109 ? 4.690 -8.950 8.705 1.00 88.94 109 LYS A N 1
ATOM 897 C CA . LYS A 1 109 ? 3.543 -9.027 9.634 1.00 88.94 109 LYS A CA 1
ATOM 898 C C . LYS A 1 109 ? 3.434 -7.839 10.606 1.00 88.94 109 LYS A C 1
ATOM 900 O O . LYS A 1 109 ? 2.462 -7.731 11.349 1.00 88.94 109 LYS A O 1
ATOM 905 N N . SER A 1 110 ? 4.426 -6.945 10.623 1.00 89.06 110 SER A N 1
ATOM 906 C CA . SER A 1 110 ? 4.437 -5.760 11.487 1.00 89.06 110 SER A CA 1
ATOM 907 C C . SER A 1 110 ? 3.713 -4.545 10.891 1.00 89.06 110 SER A C 1
ATOM 909 O O . SER A 1 110 ? 3.547 -3.549 11.596 1.00 89.06 110 SER A O 1
ATOM 911 N N . SER A 1 111 ? 3.319 -4.585 9.612 1.00 90.62 111 SER A N 1
ATOM 912 C CA . SER A 1 111 ? 2.568 -3.498 8.968 1.00 90.62 111 SER A CA 1
ATOM 913 C C . SER A 1 111 ? 1.176 -3.360 9.577 1.00 90.62 111 SER A C 1
ATOM 915 O O . SER A 1 111 ? 0.456 -4.347 9.702 1.00 90.62 111 SER A O 1
ATOM 917 N N . ASP A 1 112 ? 0.760 -2.136 9.908 1.00 91.88 112 ASP A N 1
ATOM 918 C CA . ASP A 1 112 ? -0.551 -1.916 10.530 1.00 91.88 112 ASP A CA 1
ATOM 919 C C . ASP A 1 112 ? -1.707 -2.308 9.607 1.00 91.88 112 ASP A C 1
ATOM 921 O O . ASP A 1 112 ? -2.644 -2.948 10.067 1.00 91.88 112 ASP A O 1
ATOM 925 N N . TRP A 1 113 ? -1.620 -2.000 8.308 1.00 92.44 113 TRP A N 1
ATOM 926 C CA . TRP A 1 113 ? -2.643 -2.407 7.340 1.00 92.44 113 TRP A CA 1
ATOM 927 C C . TRP A 1 113 ? -2.748 -3.930 7.223 1.00 92.44 113 TRP A C 1
ATOM 929 O O . TRP A 1 113 ? -3.855 -4.444 7.183 1.00 92.44 113 TRP A O 1
ATOM 939 N N . TYR A 1 114 ? -1.619 -4.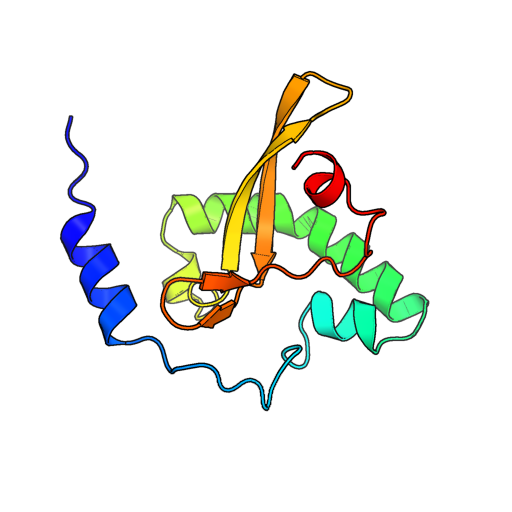651 7.258 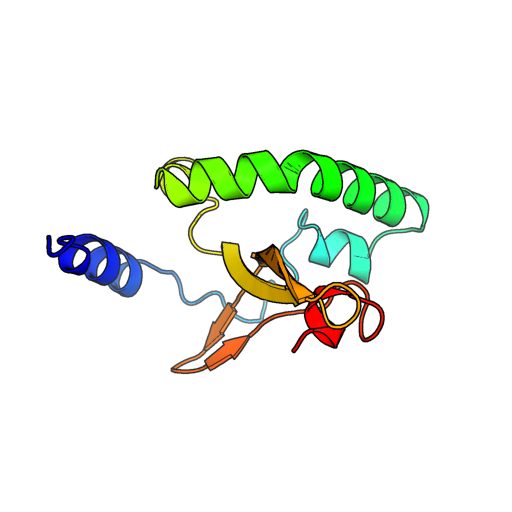1.00 94.50 114 TYR A N 1
ATOM 940 C CA . TYR A 1 114 ? -1.602 -6.117 7.195 1.00 94.50 114 TYR A CA 1
ATOM 941 C C . TYR A 1 114 ? -2.293 -6.726 8.414 1.00 94.50 114 TYR A C 1
ATOM 943 O O . TYR A 1 114 ? -2.925 -7.761 8.312 1.00 94.50 114 TYR A O 1
ATOM 951 N N . ARG A 1 115 ? -2.165 -6.082 9.579 1.00 94.81 115 ARG A N 1
ATOM 952 C CA . ARG A 1 115 ? -2.812 -6.522 10.821 1.00 94.81 115 ARG A CA 1
ATOM 953 C C . ARG A 1 115 ? -4.279 -6.098 10.924 1.00 94.81 115 ARG A C 1
ATOM 955 O O . ARG A 1 115 ? -4.936 -6.521 11.870 1.00 94.81 115 ARG A O 1
ATOM 962 N N . ASN A 1 116 ? -4.722 -5.166 10.080 1.00 95.19 116 ASN A N 1
ATOM 963 C CA . ASN A 1 116 ? -6.111 -4.712 10.028 1.00 95.19 116 ASN A CA 1
ATOM 964 C C . ASN A 1 116 ? -6.967 -5.574 9.094 1.00 95.19 116 ASN A C 1
ATOM 966 O O . ASN A 1 116 ? -8.184 -5.558 9.249 1.00 95.19 116 ASN A O 1
ATOM 970 N N . LEU A 1 117 ? -6.336 -6.234 8.118 1.00 91.62 117 LEU A N 1
ATOM 971 C CA . LEU A 1 117 ? -6.924 -7.350 7.380 1.00 91.62 117 LEU A CA 1
ATOM 972 C C . LEU A 1 117 ? -7.060 -8.556 8.316 1.00 91.62 117 LEU A C 1
ATOM 974 O O . LEU A 1 117 ? -8.084 -9.254 8.191 1.00 91.62 117 LEU A O 1
#

pLDDT: mean 79.62, std 18.33, range [26.45, 97.38]

Secondary structure (DSSP, 8-state):
-----HHHHHHHHHH-----GGG-SPTTSHHHHHHHS-HHHHHHHHHHHHHHHHHHHHHHHTT-TTTTT-TTSEEEEEEE-TTT--EEEEEEEEEEETTEEEE--TTGGG-HHHHH-

Sequence (117 aa):
MEYKTGHLLTFYEQNHPVYTMAEFPRKGSALYDMLRGDQETKRKSLNTWKRMNKVVIFLYELGLLPLLGIGHYILLLYTVGRKSGKPRVNPLEYRRRDDTVLLFSARGKSSDWYRNL

Foldseek 3Di:
DDPPCVVVVVVLVVPDDQPPPPCPPPPPDLLCCLVPNDPVSVVVSVVVQVVCFVVVVVCVVVVNCVVVVRNNQWDWDWFQQPVPRHIDTGIFGWHDDPPDIDTDDSVPCPDRSNVRD

Radius of gyration: 15.33 Å; chains: 1; bounding box: 47×27×40 Å